Protein AF-A0A8T5JZP6-F1 (afdb_monomer)

Solvent-accessible surface area (backbone atoms only — not comparable to full-atom values): 2927 Å² total; per-residue (Å²): 133,88,85,82,92,76,92,72,58,69,70,58,52,52,54,46,45,54,48,35,72,72,63,67,82,41,93,44,62,67,55,45,51,52,53,52,51,54,59,55,58,64,67,77,109

Secondary structure (DSSP, 8-state):
---------HHHHHHHHHHHHHH--SSSHHHHHHHHHHHHHGGG-

Structure (mmCIF, N/CA/C/O backbone):
data_AF-A0A8T5JZP6-F1
#
_entry.id   AF-A0A8T5JZP6-F1
#
loop_
_atom_site.group_PDB
_atom_site.id
_atom_site.type_symbol
_atom_site.label_atom_id
_atom_site.label_alt_id
_atom_site.label_comp_id
_atom_site.label_asym_id
_atom_site.label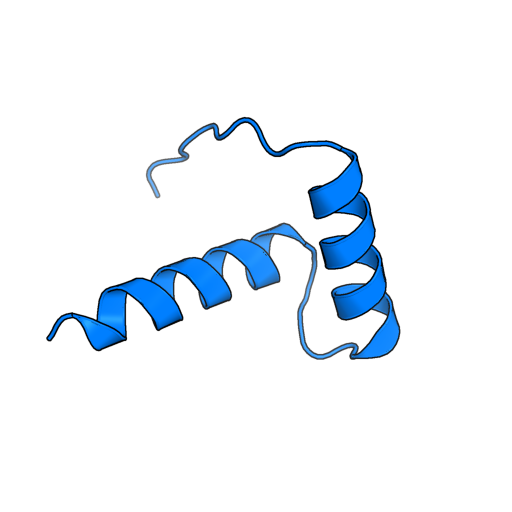_entity_id
_atom_site.label_seq_id
_atom_site.pdbx_PDB_ins_code
_atom_site.Cartn_x
_atom_site.Cartn_y
_atom_site.Cartn_z
_atom_site.occupancy
_atom_site.B_iso_or_equiv
_atom_site.auth_seq_id
_atom_site.auth_comp_id
_atom_site.auth_asym_id
_atom_site.auth_atom_id
_atom_site.pdbx_PDB_model_num
ATOM 1 N N . MET A 1 1 ? 17.893 -8.052 -6.482 1.00 64.88 1 MET A N 1
ATOM 2 C CA . MET A 1 1 ? 16.435 -8.278 -6.552 1.00 64.88 1 MET A CA 1
ATOM 3 C C . MET A 1 1 ? 16.008 -8.020 -7.980 1.00 64.88 1 MET A C 1
ATOM 5 O O . MET A 1 1 ? 16.512 -7.071 -8.567 1.00 64.88 1 MET A O 1
ATOM 9 N N . GLU A 1 2 ? 15.173 -8.884 -8.545 1.00 80.06 2 GLU A N 1
ATOM 10 C CA . GLU A 1 2 ? 14.589 -8.665 -9.869 1.00 80.06 2 GLU A CA 1
ATOM 11 C C . GLU A 1 2 ? 13.468 -7.629 -9.732 1.00 80.06 2 GLU A C 1
ATOM 13 O O . GLU A 1 2 ? 12.609 -7.763 -8.861 1.00 80.06 2 GLU A O 1
ATOM 18 N N . VAL A 1 3 ? 13.529 -6.557 -10.523 1.00 78.31 3 VAL A N 1
ATOM 19 C CA . VAL A 1 3 ? 12.526 -5.486 -10.508 1.00 78.31 3 VAL A CA 1
ATOM 20 C C . VAL A 1 3 ? 11.537 -5.769 -11.628 1.00 78.31 3 VAL A C 1
ATOM 22 O O . VAL A 1 3 ? 11.934 -5.889 -12.786 1.00 78.31 3 VAL A O 1
ATOM 25 N N . ILE A 1 4 ? 10.258 -5.889 -11.278 1.00 83.12 4 ILE A N 1
ATOM 26 C CA . ILE A 1 4 ? 9.180 -6.144 -12.233 1.00 83.12 4 ILE A CA 1
ATOM 27 C C . ILE A 1 4 ? 8.388 -4.853 -12.407 1.00 83.12 4 ILE A C 1
ATOM 29 O O . ILE A 1 4 ? 7.834 -4.323 -11.446 1.00 83.12 4 ILE A O 1
ATOM 33 N N . GLU A 1 5 ? 8.297 -4.365 -13.642 1.00 86.31 5 GLU A N 1
ATOM 34 C CA . GLU A 1 5 ? 7.423 -3.242 -13.963 1.00 86.31 5 GLU A CA 1
ATOM 35 C C . GLU A 1 5 ? 5.976 -3.718 -14.133 1.00 86.31 5 GLU A C 1
ATOM 37 O O . GLU A 1 5 ? 5.666 -4.562 -14.976 1.00 86.31 5 GLU A O 1
ATOM 42 N N . ILE A 1 6 ? 5.068 -3.139 -13.349 1.00 85.06 6 ILE A N 1
ATOM 43 C CA . ILE A 1 6 ? 3.630 -3.406 -13.411 1.00 85.06 6 ILE A CA 1
ATOM 44 C C . ILE A 1 6 ? 2.860 -2.114 -13.662 1.00 85.06 6 ILE A C 1
ATOM 46 O O . ILE A 1 6 ? 3.056 -1.097 -13.001 1.00 85.06 6 ILE 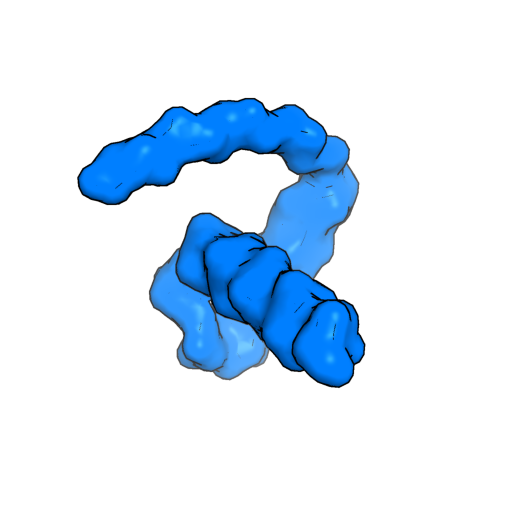A O 1
ATOM 50 N N . LYS A 1 7 ? 1.933 -2.156 -14.623 1.00 89.81 7 LYS A N 1
ATOM 51 C CA . LYS A 1 7 ? 1.034 -1.032 -14.900 1.00 89.81 7 LYS A CA 1
ATOM 52 C C . LYS A 1 7 ? -0.152 -1.081 -13.945 1.00 89.81 7 LYS A C 1
ATOM 54 O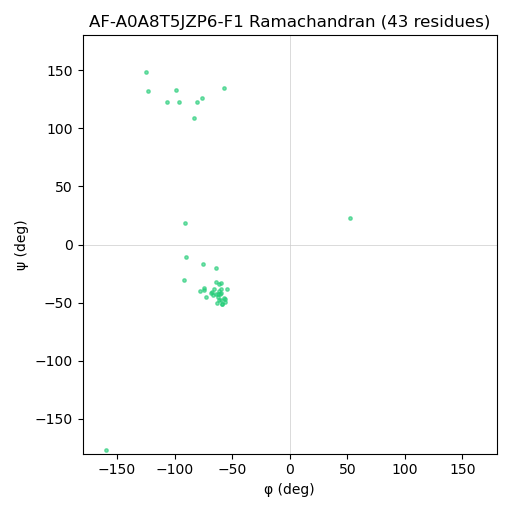 O . LYS A 1 7 ? -1.036 -1.920 -14.097 1.00 89.81 7 LYS A O 1
ATOM 59 N N . ILE A 1 8 ? -0.189 -0.151 -12.996 1.00 87.88 8 ILE A N 1
ATOM 60 C CA . ILE A 1 8 ? -1.288 -0.013 -12.036 1.00 87.88 8 ILE A CA 1
ATOM 61 C C . ILE A 1 8 ? -2.239 1.104 -12.498 1.00 87.88 8 ILE A C 1
ATOM 63 O O . ILE A 1 8 ? -1.784 2.197 -12.848 1.00 87.88 8 ILE A O 1
ATOM 67 N N . PRO A 1 9 ? -3.568 0.878 -12.506 1.00 95.69 9 PRO A N 1
ATOM 68 C CA . PRO A 1 9 ? -4.535 1.933 -12.789 1.00 95.69 9 PRO A CA 1
ATOM 69 C C . PRO A 1 9 ? -4.383 3.119 -11.828 1.00 95.69 9 PRO A C 1
ATOM 71 O O . PRO A 1 9 ? -4.325 2.938 -10.613 1.00 95.69 9 PRO A O 1
ATOM 74 N N . LYS A 1 10 ? -4.403 4.353 -12.353 1.00 93.94 10 LYS A N 1
ATOM 75 C CA . LYS A 1 10 ? -4.209 5.577 -11.546 1.00 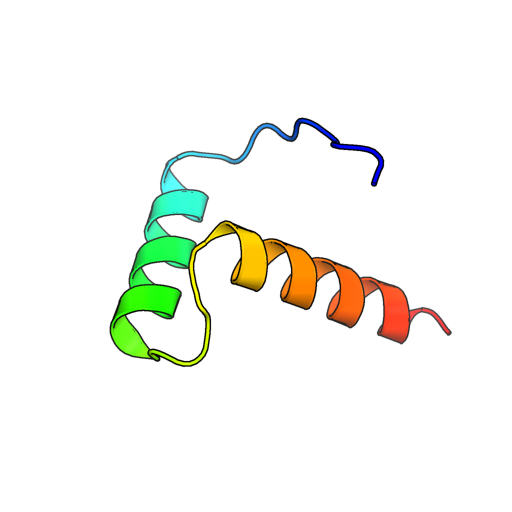93.94 10 LYS A CA 1
ATOM 76 C C . LYS A 1 10 ? -5.175 5.690 -10.363 1.00 93.94 10 LYS A C 1
ATOM 78 O O . LYS A 1 10 ? -4.777 6.126 -9.290 1.00 93.94 10 LYS A O 1
ATOM 83 N N . GLN A 1 11 ? -6.433 5.289 -10.557 1.00 95.31 11 GLN A N 1
ATOM 84 C CA . GLN A 1 11 ? -7.443 5.300 -9.494 1.00 95.31 11 GLN A CA 1
ATOM 85 C C . GLN A 1 11 ? -7.063 4.364 -8.340 1.00 95.31 11 GLN A C 1
ATOM 87 O O . GLN A 1 11 ? -7.168 4.755 -7.182 1.00 95.31 11 GLN A O 1
ATOM 92 N N . LEU A 1 12 ? -6.558 3.167 -8.660 1.00 94.81 12 LEU A N 1
ATOM 93 C CA . LEU A 1 12 ? -6.108 2.201 -7.663 1.00 94.81 12 LEU A CA 1
ATOM 94 C C . LEU A 1 12 ? -4.877 2.717 -6.912 1.00 94.81 12 LEU A C 1
ATOM 96 O O . LEU A 1 12 ? -4.852 2.647 -5.689 1.00 94.81 12 LEU A O 1
ATOM 100 N N . MET A 1 13 ? -3.909 3.308 -7.620 1.00 95.12 13 MET A N 1
ATOM 101 C CA . MET A 1 13 ? -2.738 3.923 -6.982 1.00 95.12 13 MET A CA 1
ATOM 102 C C . MET A 1 13 ? -3.139 5.048 -6.015 1.00 95.12 13 MET A C 1
ATOM 104 O O . MET A 1 13 ? -2.597 5.150 -4.920 1.00 95.12 13 MET A O 1
ATOM 108 N N . GLY A 1 14 ? -4.150 5.847 -6.372 1.00 96.19 14 GLY A N 1
ATOM 109 C CA . GLY A 1 14 ? -4.711 6.859 -5.474 1.00 96.19 14 GLY A CA 1
ATOM 110 C C . GLY A 1 14 ? -5.304 6.261 -4.193 1.00 96.19 14 GLY A C 1
ATOM 111 O O . GLY A 1 14 ? -5.102 6.804 -3.109 1.00 96.19 14 GLY A O 1
ATOM 112 N N . SER A 1 15 ? -5.996 5.122 -4.292 1.00 96.12 15 SER A N 1
ATOM 113 C CA . SER A 1 15 ? -6.494 4.400 -3.115 1.00 96.12 15 SER A CA 1
ATOM 114 C C . SER A 1 15 ? -5.368 3.813 -2.263 1.00 96.12 15 SER A C 1
ATOM 116 O O . SER A 1 15 ? -5.446 3.896 -1.041 1.00 96.12 15 SER A O 1
ATOM 118 N N . VAL A 1 16 ? -4.322 3.257 -2.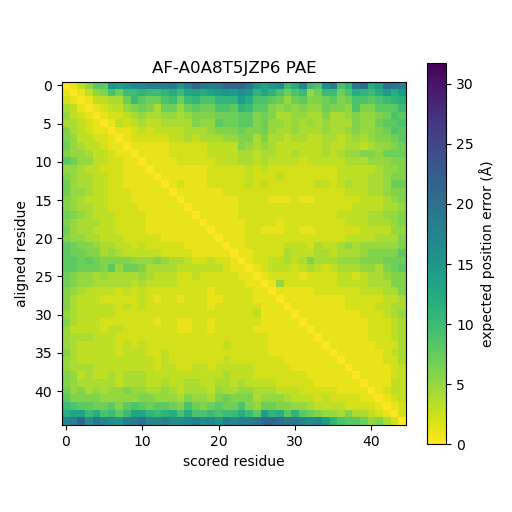885 1.00 95.50 16 VAL A N 1
ATOM 119 C CA . VAL A 1 16 ? -3.133 2.748 -2.178 1.00 95.50 16 VAL A CA 1
ATOM 120 C C . VAL A 1 16 ? -2.484 3.866 -1.373 1.00 95.50 16 VAL A C 1
ATOM 122 O O . VAL A 1 16 ? -2.324 3.728 -0.163 1.00 95.50 16 VAL A O 1
ATOM 125 N N . LYS A 1 17 ? -2.221 5.007 -2.014 1.00 96.44 17 LYS A N 1
ATOM 126 C CA . LYS A 1 17 ? -1.646 6.176 -1.353 1.00 96.44 17 LYS A CA 1
ATOM 127 C C . LYS A 1 17 ? -2.479 6.636 -0.156 1.00 96.44 17 LYS A C 1
ATOM 129 O O . LYS A 1 17 ? -1.950 6.799 0.936 1.00 96.44 17 LYS A O 1
ATOM 134 N N . ALA A 1 18 ? -3.799 6.748 -0.322 1.00 96.62 18 ALA A N 1
ATOM 135 C CA . ALA A 1 18 ? -4.690 7.130 0.773 1.00 96.62 18 ALA A CA 1
ATOM 136 C C . ALA A 1 18 ? -4.632 6.155 1.967 1.00 96.62 18 ALA A C 1
ATOM 138 O O . ALA A 1 18 ? -4.792 6.575 3.113 1.00 96.62 18 ALA A O 1
ATOM 139 N N . VAL A 1 19 ? -4.415 4.857 1.723 1.00 95.38 19 VAL A N 1
ATOM 140 C CA . VAL A 1 19 ? -4.252 3.852 2.785 1.00 95.38 19 VAL A CA 1
ATOM 141 C C . VAL A 1 19 ? -2.898 3.991 3.477 1.00 95.38 19 VAL A C 1
ATOM 143 O O . VAL A 1 19 ? -2.859 3.968 4.709 1.00 95.38 19 VAL A O 1
ATOM 146 N N . VAL A 1 20 ? -1.810 4.151 2.721 1.00 96.56 20 VAL A N 1
ATOM 147 C CA . VAL A 1 20 ? -0.459 4.349 3.272 1.00 96.56 20 VAL A CA 1
ATOM 148 C C . VAL A 1 20 ? -0.431 5.599 4.151 1.00 96.56 20 VAL A C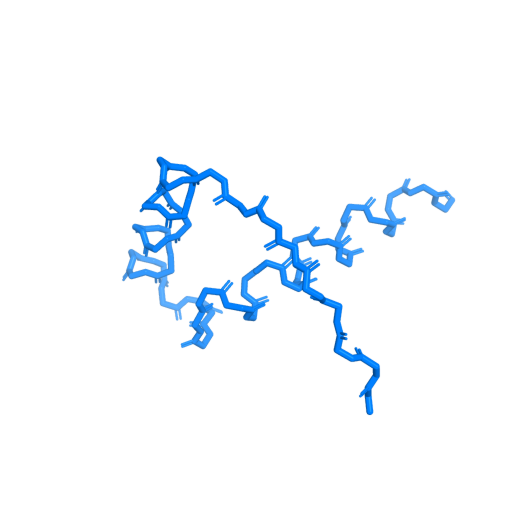 1
ATOM 150 O O . VAL A 1 20 ? -0.110 5.499 5.335 1.00 96.56 20 VAL A O 1
ATOM 153 N N . ASP A 1 21 ? -0.913 6.727 3.624 1.00 96.31 21 ASP A N 1
ATOM 154 C CA . ASP A 1 21 ? -0.970 8.008 4.336 1.00 96.31 21 ASP A CA 1
ATOM 155 C C . ASP A 1 21 ? -1.811 7.919 5.619 1.00 96.31 21 ASP A C 1
ATOM 157 O O . ASP A 1 21 ? -1.439 8.456 6.663 1.00 96.31 21 ASP A O 1
ATOM 161 N N . LYS A 1 22 ? -2.959 7.229 5.562 1.00 97.00 22 LYS A N 1
ATOM 162 C CA . LYS A 1 22 ? -3.884 7.125 6.700 1.00 97.00 22 LYS A CA 1
ATOM 163 C C . LYS A 1 22 ? -3.384 6.185 7.792 1.00 97.00 22 LYS A C 1
ATOM 165 O O . LYS A 1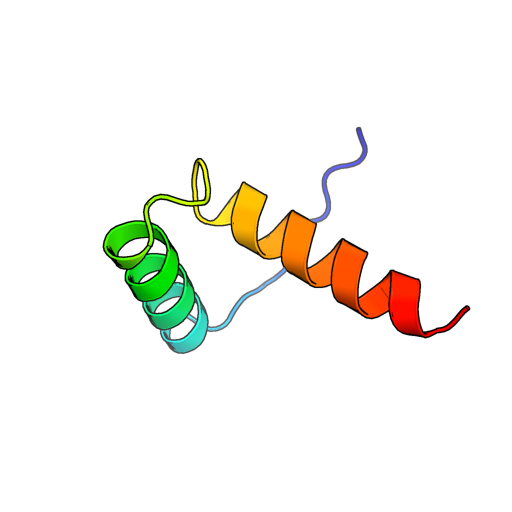 22 ? -3.676 6.409 8.964 1.00 97.00 22 LYS A O 1
ATOM 170 N N . THR A 1 23 ? -2.742 5.084 7.412 1.00 94.88 23 THR A N 1
ATOM 171 C CA . THR A 1 23 ? -2.373 4.027 8.362 1.00 94.88 23 THR A CA 1
ATOM 172 C C . THR A 1 23 ? -0.982 4.222 8.942 1.00 94.88 23 THR A C 1
ATOM 174 O O . THR A 1 23 ? -0.765 3.808 10.075 1.00 94.88 23 THR A O 1
ATOM 177 N N . GLN A 1 24 ? -0.058 4.835 8.192 1.00 92.12 24 GLN A N 1
ATOM 178 C CA . GLN A 1 24 ? 1.356 4.973 8.567 1.00 92.12 24 GLN A CA 1
ATOM 179 C C . GLN A 1 24 ? 2.020 3.632 8.943 1.00 92.12 24 GLN A C 1
ATOM 181 O O . GLN A 1 24 ? 3.007 3.596 9.674 1.00 92.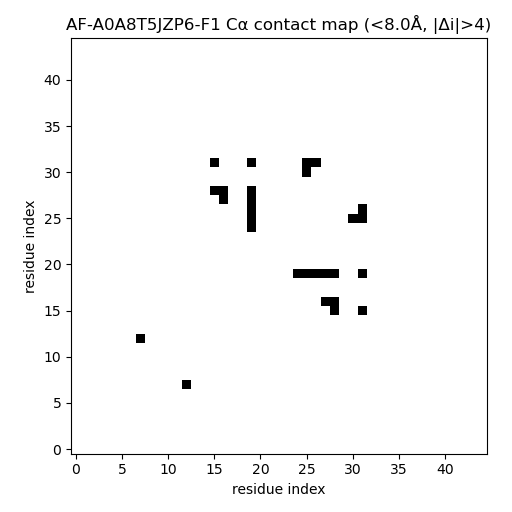12 24 GLN A O 1
ATOM 186 N N . LEU A 1 25 ? 1.457 2.517 8.463 1.00 92.31 25 LEU A N 1
ATOM 187 C CA . LEU A 1 25 ? 1.943 1.158 8.727 1.00 92.31 25 LEU A CA 1
ATOM 188 C C . LEU A 1 25 ? 2.960 0.677 7.687 1.00 92.31 25 LEU A C 1
ATOM 190 O O . LEU A 1 25 ? 3.569 -0.371 7.879 1.00 92.31 25 LEU A O 1
ATOM 194 N N . PHE A 1 26 ? 3.104 1.415 6.591 1.00 94.81 26 PHE A N 1
ATOM 195 C CA . PHE A 1 26 ? 3.935 1.075 5.440 1.00 94.81 26 PHE A CA 1
ATOM 196 C C . PHE A 1 26 ? 4.899 2.225 5.178 1.00 94.81 26 PHE A C 1
ATOM 198 O O . PHE A 1 26 ? 4.557 3.380 5.447 1.00 94.81 26 PHE A O 1
ATOM 205 N N . ALA A 1 27 ? 6.091 1.909 4.673 1.00 93.62 27 ALA A N 1
ATOM 206 C CA . ALA A 1 27 ? 7.095 2.930 4.377 1.00 93.62 27 ALA A CA 1
ATOM 207 C C . ALA A 1 27 ? 6.668 3.831 3.205 1.00 93.62 27 ALA A C 1
ATOM 209 O O . ALA A 1 27 ? 6.827 5.049 3.269 1.00 93.62 27 ALA A O 1
ATOM 210 N N . ASP A 1 28 ? 6.103 3.220 2.164 1.00 94.81 28 ASP A N 1
ATOM 211 C CA . ASP A 1 28 ? 5.622 3.858 0.942 1.00 94.81 28 ASP A CA 1
ATOM 212 C C . ASP A 1 28 ? 4.600 2.951 0.223 1.00 94.81 28 ASP A C 1
ATOM 214 O O . ASP A 1 28 ? 4.193 1.892 0.724 1.00 94.81 28 ASP A O 1
ATOM 218 N N . GLU A 1 29 ? 4.133 3.385 -0.949 1.00 94.25 29 GLU A N 1
ATOM 219 C CA . GLU A 1 29 ? 3.205 2.623 -1.781 1.00 94.25 29 GLU A CA 1
ATOM 220 C C . GLU A 1 29 ? 3.796 1.299 -2.298 1.00 94.25 29 GLU A C 1
ATOM 222 O O . GLU A 1 29 ? 3.055 0.318 -2.425 1.00 94.25 29 GLU A O 1
ATOM 227 N N . ASP A 1 30 ? 5.104 1.233 -2.554 1.00 92.75 30 ASP A N 1
ATOM 228 C CA . ASP A 1 30 ? 5.770 0.046 -3.103 1.00 92.75 30 ASP A CA 1
ATOM 229 C C . ASP A 1 30 ? 5.918 -1.059 -2.045 1.00 92.75 30 ASP A C 1
ATOM 231 O O . ASP A 1 30 ? 5.678 -2.238 -2.338 1.00 92.75 30 ASP A O 1
ATOM 235 N N . ASP A 1 31 ? 6.235 -0.693 -0.799 1.00 94.19 31 ASP A N 1
ATOM 236 C CA . ASP A 1 31 ? 6.227 -1.594 0.357 1.00 94.19 31 ASP A CA 1
ATOM 237 C C . ASP A 1 31 ? 4.825 -2.173 0.570 1.00 94.19 31 ASP A C 1
ATOM 239 O O . ASP A 1 31 ? 4.653 -3.394 0.643 1.00 94.19 31 ASP A O 1
ATOM 243 N N . PHE A 1 32 ? 3.792 -1.322 0.551 1.00 94.94 32 PHE A N 1
ATOM 244 C CA . PHE A 1 32 ? 2.405 -1.776 0.650 1.00 94.94 32 PHE A CA 1
ATOM 245 C C . PHE A 1 32 ? 2.048 -2.797 -0.440 1.00 94.94 32 PHE A C 1
ATOM 247 O O . PHE A 1 32 ? 1.497 -3.863 -0.141 1.00 94.94 32 PHE A O 1
ATOM 254 N N . ILE A 1 33 ? 2.353 -2.491 -1.706 1.00 92.94 33 ILE A N 1
ATOM 255 C CA . ILE A 1 33 ? 2.048 -3.370 -2.844 1.00 92.94 33 ILE A CA 1
ATOM 256 C C . ILE A 1 33 ? 2.793 -4.701 -2.700 1.00 92.94 33 ILE A C 1
ATOM 258 O O . ILE A 1 33 ? 2.190 -5.767 -2.858 1.00 92.94 33 ILE A O 1
ATOM 262 N N . SER A 1 34 ? 4.074 -4.657 -2.339 1.00 92.06 34 SER A N 1
ATOM 263 C CA . SER A 1 34 ? 4.906 -5.847 -2.148 1.00 92.06 34 SER A CA 1
ATOM 264 C C . SER A 1 34 ? 4.354 -6.747 -1.041 1.00 92.06 34 SER A C 1
ATOM 266 O O . SER A 1 34 ? 4.154 -7.948 -1.250 1.00 92.06 34 SER A O 1
ATOM 268 N N . GLN A 1 35 ? 4.014 -6.169 0.115 1.00 93.38 35 GLN A N 1
ATOM 269 C CA . GLN A 1 35 ? 3.400 -6.877 1.242 1.00 93.38 35 GLN A CA 1
ATOM 270 C C . GLN A 1 35 ? 2.051 -7.494 0.852 1.00 93.38 35 GLN A C 1
ATOM 272 O O 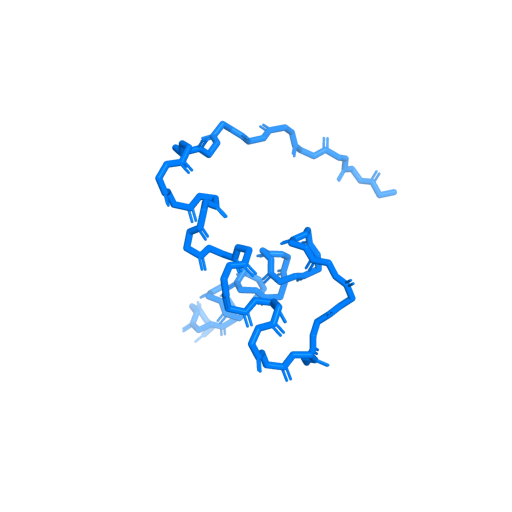. GLN A 1 35 ? 1.759 -8.643 1.200 1.00 93.38 35 GLN A O 1
ATOM 277 N N . ALA A 1 36 ? 1.227 -6.759 0.101 1.00 93.06 36 ALA A N 1
ATOM 278 C CA . ALA A 1 36 ? -0.072 -7.232 -0.365 1.00 93.06 36 ALA A CA 1
ATOM 279 C C . ALA A 1 36 ? 0.059 -8.429 -1.321 1.00 93.06 36 ALA A C 1
ATOM 281 O O . ALA A 1 36 ? -0.673 -9.413 -1.170 1.00 93.06 36 ALA A O 1
ATOM 282 N N . ILE A 1 37 ? 1.012 -8.384 -2.257 1.00 91.44 37 ILE A N 1
ATOM 283 C CA . ILE A 1 37 ? 1.305 -9.490 -3.179 1.00 91.44 37 ILE A CA 1
ATOM 284 C C . ILE A 1 37 ? 1.784 -10.718 -2.400 1.00 91.44 37 ILE A C 1
ATOM 286 O O . ILE A 1 37 ? 1.213 -11.799 -2.558 1.00 91.44 37 ILE A O 1
ATOM 290 N N . ILE A 1 38 ? 2.766 -10.557 -1.506 1.00 92.12 38 ILE A N 1
ATOM 291 C CA . ILE A 1 38 ? 3.294 -11.651 -0.673 1.00 92.12 38 ILE A CA 1
ATOM 292 C C . ILE A 1 38 ? 2.169 -12.295 0.145 1.00 92.12 38 ILE A C 1
ATOM 294 O O . ILE A 1 38 ? 2.030 -13.520 0.162 1.00 92.12 38 ILE A O 1
ATOM 298 N N . LYS A 1 39 ? 1.325 -11.474 0.782 1.00 94.06 39 LYS A N 1
ATOM 299 C CA . LYS A 1 39 ? 0.169 -11.932 1.561 1.00 94.06 39 LYS A CA 1
ATOM 300 C C . LYS A 1 39 ? -0.849 -12.684 0.710 1.00 94.06 39 LYS A C 1
ATOM 302 O O . LYS A 1 39 ? -1.525 -13.573 1.219 1.00 94.06 39 LYS A O 1
ATOM 307 N N . GLN A 1 40 ? -1.026 -12.308 -0.553 1.00 93.25 40 GLN A N 1
ATOM 308 C CA . GLN A 1 40 ? -1.982 -12.982 -1.420 1.00 93.25 40 GLN A CA 1
ATOM 309 C C . GLN A 1 40 ? -1.434 -14.315 -1.930 1.00 93.25 40 GLN A C 1
ATOM 311 O O . GLN A 1 40 ? -2.173 -15.294 -1.939 1.00 93.25 40 GLN A O 1
ATOM 316 N N . ILE A 1 41 ? -0.149 -14.379 -2.284 1.00 91.94 41 ILE A N 1
ATOM 317 C CA . ILE A 1 41 ? 0.509 -15.616 -2.727 1.00 91.94 41 ILE A CA 1
ATOM 318 C C . ILE A 1 41 ? 0.582 -16.634 -1.583 1.00 91.94 41 ILE A C 1
ATOM 320 O O . ILE A 1 41 ? 0.351 -17.820 -1.801 1.00 91.94 41 ILE A O 1
ATOM 324 N N . SER A 1 42 ? 0.834 -16.189 -0.348 1.00 92.88 42 SER A N 1
ATOM 325 C CA . SER A 1 42 ? 0.942 -17.089 0.807 1.00 92.88 42 SER A CA 1
ATOM 326 C C . SER A 1 42 ? -0.351 -17.837 1.150 1.00 92.88 42 SER A C 1
ATOM 328 O O . SER A 1 42 ? -0.279 -18.879 1.797 1.00 92.88 42 SER A O 1
ATOM 330 N N . LYS A 1 43 ? -1.516 -17.352 0.698 1.00 92.75 43 LYS A N 1
ATOM 331 C CA . LYS A 1 43 ? -2.816 -18.024 0.869 1.00 92.75 43 LYS A CA 1
ATOM 332 C C . LYS A 1 43 ? -3.021 -19.228 -0.050 1.00 92.75 43 LYS A C 1
ATOM 334 O O . LYS A 1 43 ? -3.933 -20.002 0.201 1.00 92.75 43 LYS A O 1
ATOM 339 N N . TYR A 1 44 ? -2.227 -19.364 -1.110 1.00 85.50 44 TYR A N 1
ATOM 340 C CA . TYR A 1 44 ? -2.320 -20.479 -2.061 1.00 85.50 44 TYR A CA 1
ATOM 341 C C . TYR A 1 44 ? -1.417 -21.667 -1.676 1.00 85.50 44 TYR A C 1
ATOM 343 O O . TYR A 1 44 ? -1.097 -22.490 -2.531 1.00 85.50 44 TYR A O 1
ATOM 351 N N . LYS A 1 45 ? -0.974 -21.728 -0.412 1.00 58.94 45 LYS A N 1
ATOM 352 C CA . LYS A 1 45 ? -0.232 -22.858 0.164 1.00 58.94 45 LYS A CA 1
ATOM 353 C C . LYS A 1 45 ? -1.151 -23.981 0.621 1.00 58.94 45 LYS A C 1
ATOM 355 O O . LYS A 1 45 ? -2.244 -23.665 1.136 1.00 58.94 45 LYS A O 1
#

Foldseek 3Di:
DDDDDDDDPPVVLVVLQVCCVVPVPAPGSVRVVVVVVVVVVVVVD

Mean predicted aligned error: 3.92 Å

pLDDT: mean 91.1, std 7.62, range [58.94, 97.0]

Sequence (45 aa):
MEVIEIKIPKQLMGSVKAVVDKTQLFADEDDFISQAIIKQISKYK

Nearest PDB structures (foldseek):
  7snq-assembly1_F  TM=4.833E-01  e=8.943E+00  Human immunodeficiency virus type 1 BH10

Radius of gyration: 11.53 Å; Cα contacts (8 Å, |Δi|>4): 14; chains: 1; bounding box: 24×31×24 Å